Protein AF-A0A101HX38-F1 (afdb_monomer)

Solvent-accessible surface area (backbone atoms only — not comparable to full-atom values): 3312 Å² total; per-residue (Å²): 88,67,44,70,74,61,71,75,78,59,49,63,60,29,56,76,69,76,40,86,64,89,60,78,88,63,74,59,72,51,74,65,59,52,50,53,52,34,55,57,43,37,74,75,75,41,67,53,46,80,48,131

Sequence (52 aa):
VDLLPYHSSAREKYRRFGMNYRLNDLSAPSRERMKIIAAYLARFGLTASIGG

Mean predicted aligned error: 3.41 Å

Foldseek 3Di:
DEAEWDDCVCVVVCVVVVHDDPCPPPDTDDPVRQVVVQVVVVVVVDNYHYDD

Radius of gyration: 14.46 Å; Cα contacts (8 Å, |Δi|>4): 52; chains: 1; bounding box: 33×17×34 Å

pLDDT: mean 93.09, std 3.56, range [78.12, 97.38]

Secondary structure (DSSP, 8-state):
-EE----GGGHHHHHHTTPPPTTTTPPPPPHHHHHHHHHHHHTTT---EE--

Structure (mmCIF, N/CA/C/O backbone):
data_AF-A0A101HX38-F1
#
_entry.id   AF-A0A101HX38-F1
#
loop_
_atom_site.group_PDB
_atom_site.id
_atom_site.type_symbol
_atom_site.label_atom_id
_atom_site.label_alt_id
_atom_site.label_comp_id
_atom_site.label_asym_id
_atom_site.label_entity_id
_atom_site.label_seq_id
_atom_site.pdbx_PDB_ins_code
_atom_site.Cartn_x
_atom_site.Cartn_y
_atom_site.Cartn_z
_atom_site.occupancy
_atom_site.B_iso_or_equiv
_atom_site.auth_seq_id
_atom_site.auth_comp_id
_atom_site.auth_asym_id
_atom_site.auth_atom_id
_atom_site.pdbx_PDB_model_num
ATOM 1 N N . VAL A 1 1 ? -3.187 -8.968 8.663 1.00 90.69 1 VAL A N 1
ATOM 2 C CA . VAL A 1 1 ? -3.282 -8.857 7.190 1.00 90.69 1 VAL A CA 1
ATOM 3 C C . VAL A 1 1 ? -2.751 -7.500 6.822 1.00 90.69 1 VAL A C 1
ATOM 5 O O . VAL A 1 1 ? -3.291 -6.509 7.300 1.00 90.69 1 VAL A O 1
ATOM 8 N N . ASP A 1 2 ? -1.715 -7.464 5.999 1.00 94.19 2 ASP A N 1
ATOM 9 C CA . ASP A 1 2 ? -1.026 -6.220 5.680 1.00 94.19 2 ASP A CA 1
ATOM 10 C C . ASP A 1 2 ? -1.378 -5.799 4.258 1.00 94.19 2 ASP A C 1
ATOM 12 O O . ASP A 1 2 ? -1.209 -6.543 3.290 1.00 94.19 2 ASP A O 1
ATOM 16 N N . LEU A 1 3 ? -1.957 -4.609 4.142 1.00 94.31 3 LEU A N 1
ATOM 17 C CA . LEU A 1 3 ? -2.343 -4.015 2.876 1.00 94.31 3 LEU A CA 1
ATOM 18 C C . LEU A 1 3 ? -1.155 -3.242 2.323 1.00 94.31 3 LEU A C 1
ATOM 20 O O . LEU A 1 3 ? -0.844 -2.145 2.791 1.00 94.31 3 LEU A O 1
ATOM 24 N N . LEU A 1 4 ? -0.524 -3.804 1.296 1.00 94.56 4 LEU A N 1
ATOM 25 C CA . LEU A 1 4 ? 0.601 -3.188 0.605 1.00 94.56 4 LEU A CA 1
ATOM 26 C C . LEU A 1 4 ? 0.083 -2.332 -0.561 1.00 94.56 4 LEU A C 1
ATOM 28 O O . LEU A 1 4 ? -0.376 -2.884 -1.566 1.00 94.56 4 LEU A O 1
ATOM 32 N N . PRO A 1 5 ? 0.106 -0.990 -0.451 1.00 91.88 5 PRO A N 1
ATOM 33 C CA . PRO A 1 5 ? -0.268 -0.136 -1.565 1.00 91.88 5 PRO A CA 1
ATOM 34 C C . PRO A 1 5 ? 0.713 -0.333 -2.721 1.00 91.88 5 PRO A C 1
ATOM 36 O O . PRO A 1 5 ? 1.923 -0.464 -2.536 1.00 91.88 5 PRO A O 1
ATOM 39 N N . TYR A 1 6 ? 0.181 -0.337 -3.939 1.00 93.62 6 TYR A N 1
ATOM 40 C CA . TYR A 1 6 ? 1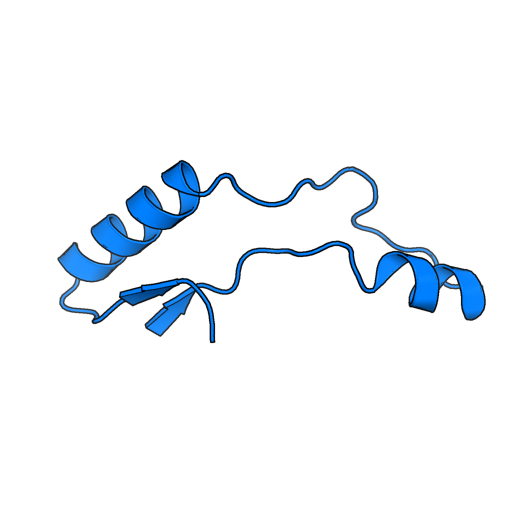.017 -0.373 -5.128 1.00 93.62 6 TYR A CA 1
ATOM 41 C C . TYR A 1 6 ? 1.906 0.878 -5.204 1.00 93.62 6 TYR A C 1
ATOM 43 O O . TYR A 1 6 ? 1.433 2.004 -5.037 1.00 93.62 6 TYR A O 1
ATOM 51 N N . HIS A 1 7 ? 3.182 0.664 -5.527 1.00 89.62 7 HIS A N 1
ATOM 52 C CA . HIS A 1 7 ? 4.161 1.708 -5.805 1.00 89.62 7 HIS A CA 1
ATOM 53 C C . HIS A 1 7 ? 4.882 1.407 -7.122 1.00 89.62 7 HIS A C 1
ATOM 55 O O . HIS A 1 7 ? 5.404 0.312 -7.327 1.00 89.62 7 HIS A O 1
ATOM 61 N N . SER A 1 8 ? 4.992 2.405 -7.999 1.00 89.62 8 SER A N 1
ATOM 62 C CA . SER A 1 8 ? 5.682 2.286 -9.290 1.00 89.62 8 SER A CA 1
ATOM 63 C C . SER A 1 8 ? 7.210 2.432 -9.192 1.00 89.62 8 SER A C 1
ATOM 65 O O . SER A 1 8 ? 7.876 2.699 -10.193 1.00 89.62 8 SER A O 1
ATOM 67 N N . SER A 1 9 ? 7.795 2.278 -8.000 1.00 87.19 9 SER A N 1
ATOM 68 C CA . SER A 1 9 ? 9.228 2.500 -7.736 1.00 87.19 9 SER A CA 1
ATOM 69 C C . SER A 1 9 ? 10.142 1.594 -8.568 1.00 87.19 9 SER A C 1
ATOM 71 O O . SER A 1 9 ? 11.238 1.994 -8.954 1.00 87.19 9 SER A O 1
ATOM 73 N N . ALA A 1 10 ? 9.675 0.394 -8.924 1.00 88.06 10 ALA A N 1
ATOM 74 C CA . ALA A 1 10 ? 10.424 -0.546 -9.752 1.00 88.06 10 ALA A CA 1
ATOM 75 C C . ALA A 1 10 ? 10.446 -0.187 -11.250 1.00 88.06 10 ALA A C 1
ATOM 77 O O . ALA A 1 10 ? 11.223 -0.783 -11.992 1.00 88.06 10 ALA A O 1
ATOM 78 N N . ARG A 1 11 ? 9.642 0.778 -11.720 1.00 90.94 11 ARG A N 1
ATOM 79 C CA . ARG A 1 11 ? 9.541 1.133 -13.149 1.00 90.94 11 ARG A CA 1
ATOM 80 C C . ARG A 1 11 ? 10.904 1.435 -13.778 1.00 90.94 11 ARG A C 1
ATOM 82 O O . ARG A 1 11 ? 11.215 0.941 -14.860 1.00 90.94 11 ARG A O 1
ATOM 89 N N . GLU A 1 12 ? 11.743 2.182 -13.067 1.00 90.56 12 GLU A N 1
ATOM 90 C CA . GLU A 1 12 ? 13.092 2.538 -13.520 1.00 90.56 12 GLU A CA 1
ATOM 91 C C . GLU A 1 12 ? 14.013 1.314 -13.643 1.00 90.56 12 GLU A C 1
ATOM 93 O O . GLU A 1 12 ? 14.812 1.218 -14.573 1.00 90.56 12 GLU A O 1
ATOM 98 N N . LYS A 1 13 ? 13.865 0.327 -12.753 1.00 93.38 13 LYS A N 1
ATOM 99 C CA . LYS A 1 13 ? 14.621 -0.931 -12.813 1.00 93.38 13 LYS A CA 1
ATOM 100 C C . LYS A 1 13 ? 14.279 -1.720 -14.079 1.00 93.38 13 LYS A C 1
ATOM 102 O O . LYS A 1 13 ? 15.178 -2.221 -14.743 1.00 93.38 13 LYS A O 1
ATOM 107 N N . TYR A 1 14 ? 12.998 -1.788 -14.436 1.00 94.56 14 TYR A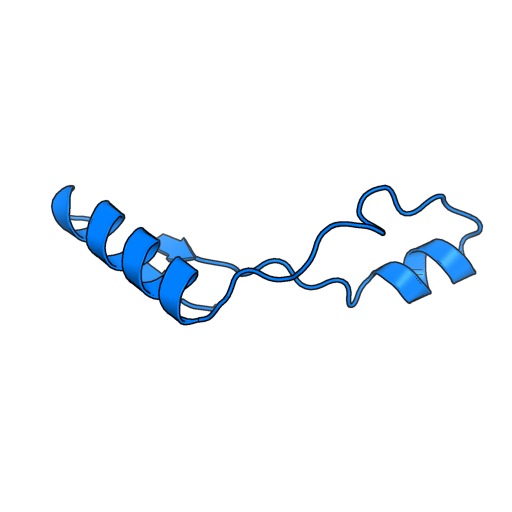 N 1
ATOM 108 C CA . TYR A 1 14 ? 12.544 -2.470 -15.653 1.00 94.56 14 TYR A CA 1
ATOM 109 C C . TYR A 1 14 ? 13.086 -1.776 -16.904 1.00 94.56 14 TYR A C 1
ATOM 111 O O . TYR A 1 14 ? 13.637 -2.442 -17.780 1.00 94.56 14 TYR A O 1
ATOM 119 N N . ARG A 1 15 ? 13.037 -0.436 -16.931 1.00 92.19 15 ARG A N 1
ATOM 120 C CA . ARG A 1 15 ? 13.622 0.368 -18.012 1.00 92.19 15 ARG A CA 1
ATOM 121 C C . ARG A 1 15 ? 15.108 0.058 -18.220 1.00 92.19 15 ARG A C 1
ATOM 123 O O . ARG A 1 15 ? 15.528 -0.137 -19.355 1.00 92.19 15 ARG A O 1
ATOM 130 N N . ARG A 1 16 ? 15.892 -0.037 -17.139 1.00 95.19 16 ARG A N 1
ATOM 131 C CA . ARG A 1 16 ? 17.337 -0.344 -17.198 1.00 95.19 16 ARG A CA 1
ATOM 132 C C . ARG A 1 16 ? 17.652 -1.735 -17.743 1.00 95.19 16 ARG A C 1
ATOM 134 O O . ARG A 1 16 ? 18.701 -1.913 -18.345 1.00 95.19 16 ARG A O 1
ATOM 141 N N . PHE A 1 17 ? 16.756 -2.699 -17.559 1.00 95.69 17 PHE A N 1
ATOM 142 C CA . PHE A 1 17 ? 16.914 -4.049 -18.105 1.00 95.69 17 PHE A CA 1
ATOM 143 C C . PHE A 1 17 ? 16.325 -4.217 -19.511 1.00 95.69 17 PHE A C 1
ATOM 145 O O . PHE A 1 17 ? 16.242 -5.341 -19.996 1.00 95.69 17 PHE A O 1
ATOM 152 N N . GLY A 1 18 ? 15.882 -3.133 -20.161 1.00 95.00 18 GLY A N 1
ATOM 153 C CA . GLY A 1 18 ? 15.206 -3.216 -21.459 1.00 95.00 18 GLY A CA 1
ATOM 154 C C . GLY A 1 18 ? 13.882 -3.986 -21.396 1.00 95.00 18 GLY A C 1
ATOM 155 O O . GLY A 1 18 ? 13.413 -4.498 -22.408 1.00 95.00 18 GLY A O 1
ATOM 156 N N . MET A 1 19 ? 13.285 -4.104 -20.206 1.00 95.00 19 MET A N 1
ATOM 157 C CA . MET A 1 19 ? 12.052 -4.852 -19.981 1.00 95.00 19 MET A CA 1
ATOM 158 C C . MET A 1 19 ? 10.843 -3.920 -19.994 1.00 95.00 19 MET A C 1
ATOM 160 O O . MET A 1 19 ? 10.840 -2.857 -19.370 1.00 95.00 19 MET A O 1
ATOM 164 N N . ASN A 1 20 ? 9.766 -4.363 -20.639 1.00 91.94 20 ASN A N 1
ATOM 165 C CA . ASN A 1 20 ? 8.509 -3.624 -20.657 1.00 91.94 20 ASN A CA 1
ATOM 166 C C . ASN A 1 20 ? 7.830 -3.659 -19.282 1.00 91.94 20 ASN A C 1
ATOM 168 O O . ASN A 1 20 ? 7.394 -4.711 -18.808 1.00 91.94 20 ASN A O 1
ATOM 172 N N . TYR A 1 21 ? 7.692 -2.488 -18.661 1.00 92.38 21 TYR A N 1
ATOM 173 C CA . TYR A 1 21 ? 6.879 -2.310 -17.462 1.00 92.38 21 TYR A CA 1
ATOM 174 C C . TYR A 1 21 ? 5.398 -2.241 -17.844 1.00 92.38 21 TYR A C 1
ATOM 176 O O . TYR A 1 21 ? 4.993 -1.350 -18.583 1.00 92.38 21 TYR A O 1
ATOM 184 N N . ARG A 1 22 ? 4.578 -3.176 -17.359 1.00 92.50 22 ARG A N 1
ATOM 185 C CA . ARG A 1 22 ? 3.173 -3.318 -17.797 1.00 92.50 22 ARG A CA 1
ATOM 186 C C . ARG A 1 22 ? 2.170 -2.462 -17.019 1.00 92.50 22 ARG A C 1
ATOM 188 O O . ARG A 1 22 ? 1.007 -2.417 -17.387 1.00 92.50 22 ARG A O 1
ATOM 195 N N . LEU A 1 23 ? 2.606 -1.799 -15.949 1.00 92.50 23 LEU A N 1
ATOM 196 C CA . LEU A 1 23 ? 1.748 -1.025 -15.043 1.00 92.50 23 LEU A CA 1
ATOM 197 C C . LEU A 1 23 ? 1.998 0.486 -15.171 1.00 92.50 23 LEU A C 1
ATOM 199 O O . LEU A 1 23 ? 1.888 1.218 -14.191 1.00 92.50 23 LEU A O 1
ATOM 203 N N . ASN A 1 24 ? 2.386 0.954 -16.365 1.00 84.88 24 ASN A N 1
ATOM 204 C CA . ASN A 1 24 ? 2.727 2.364 -16.599 1.00 84.88 24 ASN A CA 1
ATOM 205 C C . ASN A 1 24 ? 1.564 3.319 -16.295 1.00 84.88 24 ASN A C 1
ATOM 207 O O . ASN A 1 24 ? 1.817 4.4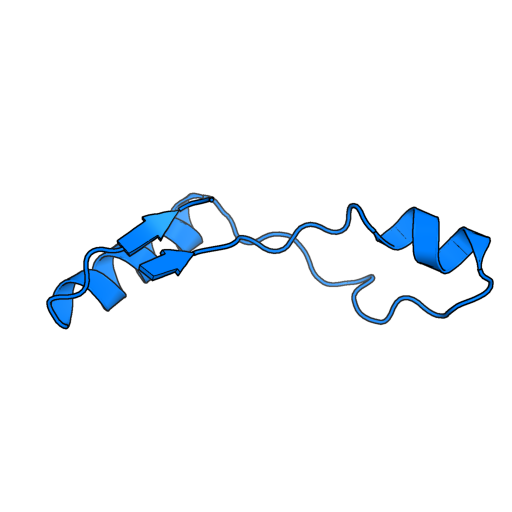16 -15.806 1.00 84.88 24 ASN A O 1
ATOM 211 N N . ASP A 1 25 ? 0.328 2.882 -16.542 1.00 89.69 25 ASP A N 1
ATOM 212 C CA . ASP A 1 25 ? -0.877 3.706 -16.384 1.00 89.69 25 ASP A CA 1
ATOM 213 C C . ASP A 1 25 ? -1.581 3.480 -15.037 1.00 89.69 25 ASP A C 1
ATOM 215 O O . ASP A 1 25 ? -2.600 4.103 -14.743 1.00 89.69 25 ASP A O 1
ATOM 219 N N . LEU A 1 26 ? -1.047 2.584 -14.197 1.00 92.88 26 LEU A N 1
ATOM 220 C CA . LEU A 1 26 ? -1.598 2.323 -12.874 1.00 92.88 26 LEU A CA 1
ATOM 221 C C . LEU A 1 26 ? -1.022 3.320 -11.869 1.00 92.88 26 LEU A C 1
ATOM 223 O O . LEU A 1 26 ? 0.194 3.433 -11.709 1.00 92.88 26 LEU A O 1
ATOM 227 N N . SER A 1 27 ? -1.902 4.007 -11.148 1.00 90.19 27 SER A N 1
ATOM 228 C CA . SER A 1 27 ? -1.546 4.889 -10.041 1.00 90.19 27 SER A CA 1
ATOM 229 C C . SER A 1 27 ? -1.662 4.176 -8.693 1.00 90.19 27 SER A C 1
ATOM 231 O O . SER A 1 27 ? -2.397 3.198 -8.530 1.00 90.19 27 SER A O 1
ATOM 233 N N . ALA A 1 28 ? -0.908 4.663 -7.707 1.00 91.62 28 ALA A N 1
ATOM 234 C CA . ALA A 1 28 ? -1.037 4.190 -6.335 1.00 91.6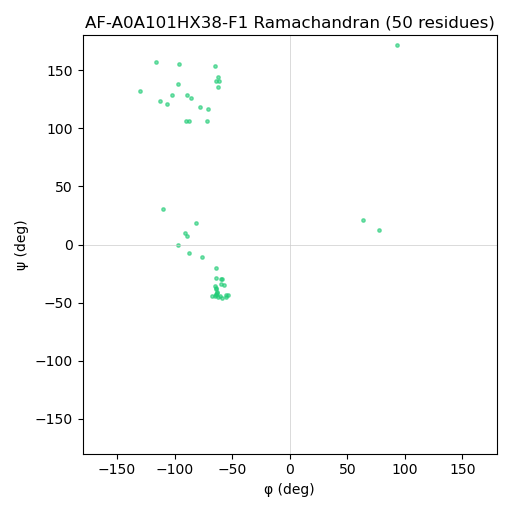2 28 ALA A CA 1
ATOM 235 C C . ALA A 1 28 ? -2.458 4.473 -5.805 1.00 91.62 28 ALA A C 1
ATOM 237 O O . ALA A 1 28 ? -3.010 5.545 -6.078 1.00 91.62 28 ALA A O 1
ATOM 238 N N . PRO A 1 29 ? -3.057 3.551 -5.028 1.00 94.38 29 PRO A N 1
ATOM 239 C CA . PRO A 1 29 ? -4.345 3.804 -4.396 1.00 94.38 29 PRO A CA 1
ATOM 240 C C . PRO A 1 29 ? -4.238 4.977 -3.414 1.00 94.38 29 PRO A C 1
ATOM 242 O O . PRO A 1 29 ? -3.234 5.137 -2.717 1.00 94.38 29 PRO A O 1
ATOM 245 N N . SER A 1 30 ? -5.294 5.789 -3.316 1.00 94.94 30 SER A N 1
ATOM 246 C CA . SER A 1 30 ? -5.335 6.868 -2.328 1.00 94.94 30 SER A CA 1
ATOM 247 C C . SER A 1 30 ? -5.330 6.307 -0.903 1.00 94.94 30 SER A C 1
ATOM 249 O O . SER A 1 30 ? -5.818 5.205 -0.635 1.00 94.94 30 SER A O 1
ATOM 251 N N . ARG A 1 31 ? -4.833 7.098 0.054 1.00 92.88 31 ARG A N 1
ATOM 252 C CA . ARG A 1 31 ? -4.847 6.716 1.474 1.00 92.88 31 ARG A CA 1
ATOM 253 C C . ARG A 1 31 ? -6.262 6.408 1.977 1.00 92.88 31 ARG A C 1
ATOM 255 O O . ARG A 1 31 ? -6.441 5.521 2.804 1.00 92.88 31 ARG A O 1
ATOM 262 N N . GLU A 1 32 ? -7.260 7.124 1.473 1.00 96.50 32 GLU A N 1
ATOM 263 C CA . GLU A 1 32 ? -8.667 6.904 1.806 1.00 96.50 32 GLU A CA 1
ATOM 264 C C . GLU A 1 32 ? -9.186 5.565 1.272 1.00 96.50 32 GLU A C 1
ATOM 266 O O . GLU A 1 32 ? -9.774 4.791 2.027 1.00 96.50 32 GLU A O 1
ATOM 271 N N . ARG A 1 33 ? -8.865 5.227 0.015 1.00 95.88 33 ARG A N 1
ATOM 272 C CA . ARG A 1 33 ? -9.168 3.914 -0.574 1.00 95.88 33 ARG A CA 1
ATOM 273 C C . ARG A 1 33 ? -8.587 2.782 0.277 1.00 95.88 33 ARG A C 1
ATOM 275 O O . ARG A 1 33 ? -9.279 1.806 0.551 1.00 95.88 33 ARG A O 1
ATOM 282 N N . MET A 1 34 ? -7.345 2.935 0.737 1.00 96.38 34 MET A N 1
ATOM 283 C CA . MET A 1 34 ? -6.686 1.942 1.591 1.00 96.38 34 MET A CA 1
ATOM 284 C C . MET A 1 34 ? -7.396 1.772 2.940 1.00 96.38 34 MET A C 1
ATOM 286 O O . MET A 1 34 ? -7.585 0.643 3.390 1.00 96.38 34 MET A O 1
ATOM 290 N N . LYS A 1 35 ? -7.854 2.868 3.562 1.00 96.12 35 LYS A N 1
ATOM 291 C CA . LYS A 1 35 ? -8.638 2.816 4.810 1.00 96.12 35 LYS A CA 1
ATOM 292 C C . LYS A 1 35 ? -9.974 2.098 4.628 1.00 96.12 35 LYS A C 1
ATOM 294 O O . LYS A 1 35 ? -10.346 1.304 5.486 1.00 96.12 35 LYS A O 1
ATOM 299 N N . ILE A 1 36 ? -10.671 2.341 3.516 1.00 97.38 36 ILE A N 1
ATOM 300 C CA . ILE A 1 36 ? -11.933 1.655 3.195 1.00 97.38 36 ILE A CA 1
ATOM 301 C C . ILE A 1 36 ? -11.709 0.142 3.093 1.00 97.38 36 ILE A C 1
ATOM 303 O O . ILE A 1 36 ? -12.473 -0.632 3.665 1.00 97.38 36 ILE A O 1
ATOM 307 N N . ILE A 1 37 ? -10.639 -0.284 2.415 1.00 96.31 37 ILE A N 1
ATOM 308 C CA . ILE A 1 37 ? -10.296 -1.706 2.282 1.00 96.31 37 ILE A CA 1
ATOM 309 C C . ILE A 1 37 ? -9.941 -2.312 3.649 1.00 96.31 37 ILE A C 1
ATOM 311 O O . ILE A 1 37 ? -10.435 -3.387 3.981 1.00 96.31 37 ILE A O 1
ATOM 315 N N . ALA A 1 38 ? -9.144 -1.618 4.467 1.00 96.00 38 ALA A N 1
ATOM 316 C 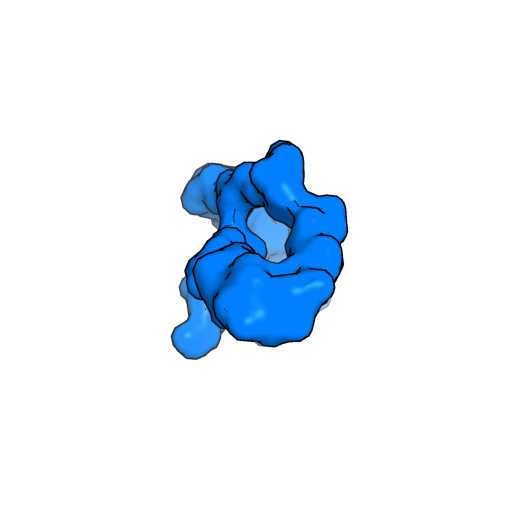CA . ALA A 1 38 ? -8.804 -2.070 5.817 1.00 96.00 38 ALA A CA 1
ATOM 317 C C . ALA A 1 38 ? -10.051 -2.250 6.697 1.00 96.00 38 ALA A C 1
ATOM 319 O O . ALA A 1 38 ? -10.213 -3.289 7.334 1.00 96.00 38 ALA A O 1
ATOM 320 N N . ALA A 1 39 ? -10.970 -1.280 6.675 1.00 96.38 39 A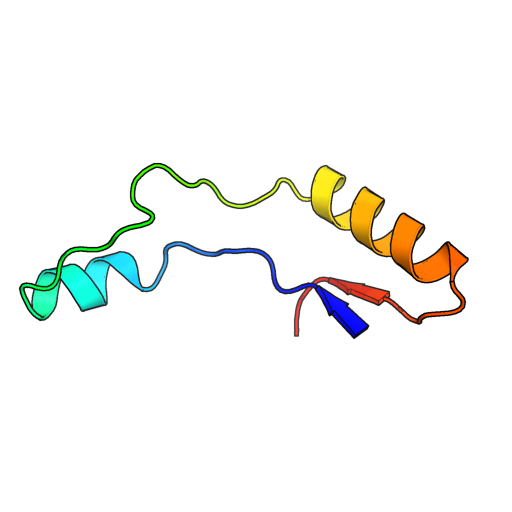LA A N 1
ATOM 321 C CA . ALA A 1 39 ? -12.232 -1.359 7.404 1.00 96.38 39 ALA A CA 1
ATOM 322 C C . ALA A 1 39 ? -13.124 -2.498 6.889 1.00 96.38 39 ALA A C 1
ATOM 324 O O . ALA A 1 39 ? -13.764 -3.189 7.678 1.00 96.38 39 ALA A O 1
ATOM 325 N N . TYR A 1 40 ? -13.148 -2.730 5.574 1.00 97.12 40 TYR A N 1
ATOM 326 C CA . TYR A 1 40 ? -13.877 -3.850 4.985 1.00 97.12 40 TYR A CA 1
ATOM 327 C C . TYR A 1 40 ? -13.332 -5.199 5.468 1.00 97.12 40 TYR A C 1
ATOM 329 O O . TYR A 1 40 ? -14.114 -6.046 5.886 1.00 97.12 40 TYR A O 1
ATOM 337 N N . LEU A 1 41 ? -12.008 -5.378 5.488 1.00 95.94 41 LEU A N 1
ATOM 338 C CA . LEU A 1 41 ? -11.371 -6.596 6.001 1.00 95.94 41 LEU A CA 1
ATOM 339 C C . LEU A 1 41 ? -11.615 -6.793 7.502 1.00 95.94 41 LEU A C 1
ATOM 341 O O . LEU A 1 41 ? -11.879 -7.915 7.934 1.00 95.94 41 LEU A O 1
ATOM 345 N N . ALA A 1 42 ? -11.617 -5.709 8.280 1.00 94.94 42 ALA A N 1
ATOM 346 C CA . ALA A 1 42 ? -11.917 -5.759 9.709 1.00 94.94 42 ALA A CA 1
ATOM 347 C C . ALA A 1 42 ? -13.316 -6.324 10.009 1.00 94.94 42 ALA A C 1
ATOM 349 O O . ALA A 1 42 ? -13.500 -6.999 11.020 1.00 94.94 42 ALA A O 1
ATOM 350 N N . ARG A 1 43 ? -14.293 -6.143 9.107 1.00 96.69 43 ARG A N 1
ATOM 351 C CA . ARG A 1 43 ? -15.643 -6.723 9.253 1.00 96.69 43 ARG A CA 1
ATOM 352 C C . ARG A 1 43 ? -15.660 -8.253 9.219 1.00 96.69 43 ARG A C 1
ATOM 354 O O . ARG A 1 43 ? -16.619 -8.843 9.700 1.00 96.69 43 ARG A O 1
ATOM 361 N N . PHE A 1 44 ? -14.619 -8.884 8.682 1.00 96.62 44 PHE A N 1
ATOM 362 C CA . PHE A 1 44 ? -14.450 -10.340 8.688 1.00 96.62 44 PHE A CA 1
ATOM 363 C C . PHE A 1 44 ? -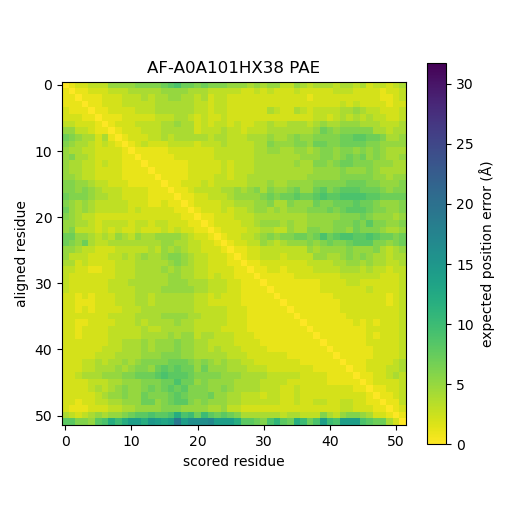13.667 -10.841 9.913 1.00 96.62 44 PHE A C 1
ATOM 365 O O . PHE A 1 44 ? -13.264 -11.999 9.946 1.00 96.62 44 PHE A O 1
ATOM 372 N N . GLY A 1 45 ? -13.414 -9.982 10.908 1.00 96.69 45 GLY A N 1
ATOM 373 C CA . GLY A 1 45 ? -12.609 -10.321 12.086 1.00 96.69 45 GLY A CA 1
AT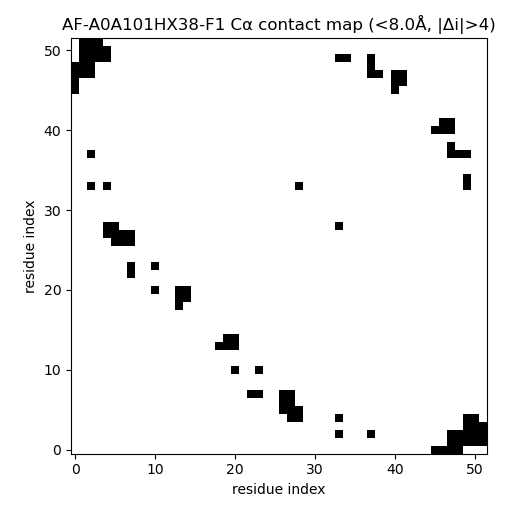OM 374 C C . GLY A 1 45 ? -11.099 -10.317 11.828 1.00 96.69 45 GLY A C 1
ATOM 375 O O . GLY A 1 45 ? -10.335 -10.811 12.653 1.00 96.69 45 GLY A O 1
ATOM 376 N N . LEU A 1 46 ? -10.648 -9.771 10.692 1.00 95.81 46 LEU A N 1
ATOM 377 C CA . LEU A 1 46 ? -9.230 -9.693 10.345 1.00 95.81 46 LEU A CA 1
ATOM 378 C C . LEU A 1 46 ? -8.607 -8.404 10.882 1.00 95.81 46 LEU A C 1
ATOM 380 O O . LEU A 1 46 ? -9.059 -7.305 10.566 1.00 95.81 46 LEU A O 1
ATOM 384 N N . THR A 1 47 ? -7.492 -8.518 11.598 1.00 94.12 47 THR A N 1
ATOM 385 C CA . THR A 1 47 ? -6.663 -7.351 11.922 1.00 94.12 47 THR A CA 1
ATOM 386 C C . THR A 1 47 ? -5.946 -6.882 10.656 1.00 94.12 47 THR A C 1
ATOM 388 O O . THR A 1 47 ? -5.027 -7.553 10.174 1.00 94.12 47 THR A O 1
ATOM 391 N N . ALA A 1 48 ? -6.397 -5.761 10.089 1.00 93.38 48 ALA A N 1
ATOM 392 C CA . ALA A 1 48 ? -5.846 -5.172 8.872 1.00 93.38 48 ALA A CA 1
ATOM 393 C C . ALA A 1 48 ? -4.941 -3.969 9.187 1.00 93.38 48 ALA A C 1
ATOM 395 O O . ALA A 1 48 ? -5.359 -3.046 9.886 1.00 93.38 48 ALA A O 1
ATOM 396 N N . SER A 1 49 ? -3.725 -3.963 8.640 1.00 93.31 49 SER A N 1
ATOM 397 C CA . SER A 1 49 ? -2.776 -2.847 8.706 1.00 93.31 49 SER A CA 1
ATOM 398 C C . SER A 1 49 ? -2.507 -2.307 7.291 1.00 93.31 49 SER A C 1
ATOM 400 O O . SER A 1 49 ? -2.761 -3.001 6.306 1.00 93.31 49 SER A O 1
ATOM 402 N N . ILE A 1 50 ? -2.063 -1.053 7.162 1.00 93.69 50 ILE A N 1
ATOM 403 C CA . ILE A 1 50 ? -1.667 -0.466 5.871 1.00 93.69 50 ILE A CA 1
ATOM 404 C C . ILE A 1 50 ? -0.165 -0.214 5.916 1.00 93.69 50 ILE A C 1
ATOM 406 O O . ILE A 1 50 ? 0.296 0.548 6.765 1.00 93.69 50 ILE A O 1
ATOM 410 N N . GLY A 1 51 ? 0.557 -0.788 4.958 1.00 86.25 51 GLY A N 1
ATOM 411 C CA . GLY A 1 51 ? 2.013 -0.862 4.987 1.00 86.25 51 GLY A CA 1
ATOM 412 C C . GLY A 1 51 ? 2.506 -2.160 5.623 1.00 86.25 51 GLY A C 1
ATOM 413 O O . GLY A 1 51 ? 1.716 -2.950 6.134 1.00 86.25 51 GLY A O 1
ATOM 414 N N . GLY A 1 52 ? 3.812 -2.375 5.528 1.00 78.12 52 GLY A N 1
ATOM 415 C CA . GLY A 1 52 ? 4.551 -3.475 6.138 1.00 78.12 52 GLY A CA 1
ATOM 416 C C . GLY A 1 52 ? 5.912 -2.979 6.587 1.00 78.12 52 GLY A C 1
ATOM 417 O O . GLY A 1 52 ? 6.351 -1.937 6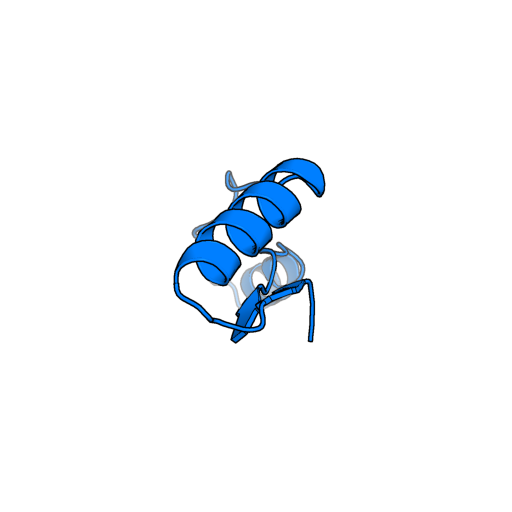.042 1.00 78.12 52 GLY A O 1
#

Nearest PDB structures (foldseek):
  8fsi-assembly1_A  TM=9.004E-01  e=5.556E-02  Escherichia coli K-12
  7nic-assembly1_A  TM=3.606E-01  e=8.569E+00  Mus musculus